Protein AF-A0A6I8MDJ9-F1 (afdb_monomer_lite)

Secondary structure (DSSP, 8-state):
-EEEEES-HHHHHHHHHHHHTTTTSEEEE-S--EE-SSTT-EEEEE-SGGGEEEE--

Structure (mmCIF, N/CA/C/O backbone):
data_AF-A0A6I8MDJ9-F1
#
_entry.id   AF-A0A6I8MDJ9-F1
#
loop_
_atom_site.group_PDB
_atom_site.id
_atom_site.type_symbol
_atom_site.label_atom_id
_atom_site.label_alt_id
_atom_site.label_comp_id
_atom_site.label_asym_id
_atom_site.label_entity_id
_atom_site.label_seq_id
_atom_site.pdbx_PDB_ins_code
_atom_site.Cartn_x
_atom_site.Cartn_y
_atom_site.Cartn_z
_atom_site.occupancy
_atom_site.B_iso_or_equiv
_atom_site.auth_seq_id
_atom_site.auth_comp_id
_atom_site.auth_asym_id
_atom_site.auth_atom_id
_atom_site.pdbx_PDB_model_num
ATOM 1 N N . MET A 1 1 ? 5.138 -10.916 -3.504 1.00 90.81 1 MET A N 1
ATOM 2 C CA . MET A 1 1 ? 5.270 -9.680 -2.702 1.00 90.81 1 MET A CA 1
ATOM 3 C C . MET A 1 1 ? 4.667 -8.517 -3.466 1.00 90.81 1 MET A C 1
ATOM 5 O O . MET A 1 1 ? 4.889 -8.422 -4.666 1.00 90.81 1 MET A O 1
ATOM 9 N N . PHE A 1 2 ? 3.914 -7.658 -2.786 1.00 93.94 2 PHE A N 1
ATOM 10 C CA . PHE A 1 2 ? 3.336 -6.452 -3.373 1.00 93.94 2 PHE A CA 1
ATOM 11 C C . PHE A 1 2 ? 4.026 -5.230 -2.774 1.00 93.94 2 PHE A C 1
ATOM 13 O O . PHE A 1 2 ? 4.109 -5.119 -1.552 1.00 93.94 2 PHE A O 1
ATOM 20 N N . THR A 1 3 ? 4.516 -4.333 -3.622 1.00 94.94 3 THR A N 1
ATOM 21 C CA . THR A 1 3 ? 5.204 -3.111 -3.196 1.00 94.94 3 THR A CA 1
ATOM 22 C C . THR A 1 3 ? 4.453 -1.896 -3.722 1.00 94.94 3 THR A C 1
ATOM 24 O O . THR A 1 3 ? 4.188 -1.776 -4.919 1.00 94.94 3 THR A O 1
ATOM 27 N N . LEU A 1 4 ? 4.108 -0.988 -2.814 1.00 94.88 4 LEU A N 1
ATOM 28 C CA . LEU A 1 4 ? 3.382 0.239 -3.120 1.00 94.88 4 LEU A CA 1
ATOM 29 C C . LEU A 1 4 ? 4.363 1.413 -3.121 1.00 94.88 4 LEU A C 1
ATOM 31 O O . LEU A 1 4 ? 5.023 1.663 -2.113 1.00 94.88 4 LEU A O 1
ATOM 35 N N . TYR A 1 5 ? 4.454 2.134 -4.237 1.00 94.31 5 TYR A N 1
ATOM 36 C CA . TYR A 1 5 ? 5.249 3.355 -4.340 1.00 94.31 5 TYR A CA 1
ATOM 37 C C . TYR A 1 5 ? 4.370 4.582 -4.125 1.00 94.31 5 TYR A C 1
ATOM 39 O O . TYR A 1 5 ? 3.340 4.738 -4.781 1.00 94.31 5 TYR A O 1
ATOM 47 N N . PHE A 1 6 ? 4.817 5.475 -3.249 1.00 93.50 6 PHE A N 1
ATOM 48 C CA . PHE A 1 6 ? 4.144 6.730 -2.935 1.00 93.50 6 PHE A CA 1
ATOM 49 C C . PHE A 1 6 ? 5.065 7.888 -3.305 1.00 93.50 6 PHE A C 1
ATOM 51 O O . PHE A 1 6 ? 6.251 7.860 -2.983 1.00 93.50 6 PHE A O 1
ATOM 58 N N . SER A 1 7 ? 4.527 8.898 -3.983 1.00 88.38 7 SER A N 1
ATOM 59 C CA . SER A 1 7 ? 5.229 10.167 -4.221 1.00 88.38 7 SER A CA 1
ATOM 60 C C . SER A 1 7 ? 4.996 11.192 -3.108 1.00 88.38 7 SER A C 1
ATOM 62 O O . SER A 1 7 ? 5.689 12.199 -3.058 1.00 88.38 7 SER A O 1
ATOM 64 N N . ASP A 1 8 ? 4.009 10.946 -2.247 1.00 90.44 8 ASP A N 1
ATOM 65 C CA . ASP A 1 8 ? 3.534 11.849 -1.201 1.00 90.44 8 ASP A CA 1
ATOM 66 C C . ASP A 1 8 ? 3.640 11.146 0.162 1.00 90.44 8 ASP A C 1
ATOM 68 O O . ASP A 1 8 ? 3.129 10.033 0.352 1.00 90.44 8 ASP A O 1
ATOM 72 N N . GLU A 1 9 ? 4.345 11.782 1.097 1.00 91.31 9 GLU A N 1
ATOM 73 C CA . GLU A 1 9 ? 4.625 11.226 2.420 1.00 91.31 9 GLU A CA 1
ATOM 74 C C . GLU A 1 9 ? 3.367 11.129 3.298 1.00 91.31 9 GLU A C 1
ATOM 76 O O . GLU A 1 9 ? 3.217 10.166 4.059 1.00 91.31 9 GLU A O 1
ATOM 81 N N . ASP A 1 10 ? 2.438 12.076 3.175 1.00 91.00 10 ASP A N 1
ATOM 82 C CA . ASP A 1 10 ? 1.202 12.089 3.955 1.00 91.00 10 ASP A CA 1
ATOM 83 C C . ASP A 1 10 ? 0.275 10.957 3.505 1.00 91.00 10 ASP A C 1
ATOM 85 O O . ASP A 1 10 ? -0.304 10.247 4.340 1.00 91.00 10 ASP A O 1
ATOM 89 N N . TYR A 1 11 ? 0.198 10.700 2.192 1.00 90.06 11 TYR A N 1
ATOM 90 C CA . TYR A 1 11 ? -0.502 9.520 1.681 1.00 90.06 11 TYR A CA 1
ATOM 91 C C . TYR A 1 11 ? 0.146 8.222 2.146 1.00 90.06 11 TYR A C 1
ATOM 93 O O . TYR A 1 11 ? -0.577 7.315 2.569 1.00 90.06 11 TYR A O 1
ATOM 101 N N . TYR A 1 12 ? 1.479 8.138 2.128 1.00 92.69 12 TYR A N 1
ATOM 102 C CA . TYR A 1 12 ? 2.190 6.972 2.644 1.00 92.69 12 TYR A CA 1
ATOM 103 C C . TYR A 1 12 ? 1.836 6.705 4.110 1.00 92.69 12 TYR A C 1
ATOM 105 O O . TYR A 1 12 ? 1.384 5.606 4.433 1.00 92.69 12 TYR A O 1
ATOM 113 N N . LYS A 1 13 ? 1.978 7.698 4.998 1.00 93.81 13 LYS A N 1
ATOM 114 C CA . LYS A 1 13 ? 1.705 7.539 6.439 1.00 93.81 13 LYS A CA 1
ATOM 115 C C . LYS A 1 13 ? 0.269 7.094 6.700 1.00 93.81 13 LYS A C 1
ATOM 117 O O . LYS A 1 13 ? 0.042 6.169 7.485 1.00 93.81 13 LYS A O 1
ATOM 122 N N . LYS A 1 14 ? -0.696 7.718 6.022 1.00 92.12 14 LYS A N 1
ATOM 123 C CA . LYS A 1 14 ? -2.122 7.428 6.202 1.00 92.12 14 LYS A CA 1
ATOM 124 C C . LYS A 1 14 ? -2.490 6.025 5.728 1.00 92.12 14 LYS A C 1
ATOM 126 O O . LYS A 1 14 ? -3.078 5.265 6.491 1.00 92.12 14 LYS A O 1
ATOM 131 N N . ILE A 1 15 ? -2.106 5.667 4.503 1.00 91.94 15 ILE A N 1
ATOM 132 C CA . ILE A 1 15 ? -2.423 4.359 3.912 1.00 91.94 15 ILE A CA 1
ATOM 133 C C . ILE A 1 15 ? -1.691 3.240 4.650 1.00 91.94 15 ILE A C 1
ATOM 135 O O . ILE A 1 15 ? -2.281 2.198 4.923 1.00 91.94 15 ILE A O 1
ATOM 139 N N . ARG A 1 16 ? -0.432 3.469 5.041 1.00 93.19 16 ARG A N 1
ATOM 140 C CA . ARG A 1 16 ? 0.329 2.540 5.877 1.00 93.19 16 ARG A CA 1
ATOM 141 C C . ARG A 1 16 ? -0.424 2.221 7.169 1.00 93.19 16 ARG A C 1
ATOM 143 O O . ARG A 1 16 ? -0.598 1.049 7.488 1.00 93.19 16 ARG A O 1
ATOM 150 N N . SER A 1 17 ? -0.871 3.246 7.895 1.00 94.00 17 SER A N 1
ATOM 151 C CA . SER A 1 17 ? -1.633 3.071 9.137 1.00 94.00 17 SER A CA 1
ATOM 152 C C . SER A 1 17 ? -2.959 2.338 8.897 1.00 94.00 17 SER A C 1
ATOM 154 O O . SER A 1 17 ? -3.264 1.379 9.600 1.00 94.00 17 SER A O 1
ATOM 156 N N . GLU A 1 18 ? -3.716 2.718 7.860 1.00 91.12 18 GLU A N 1
ATOM 157 C CA . GLU A 1 18 ? -4.977 2.053 7.494 1.00 91.12 18 GLU A CA 1
ATOM 158 C C . GLU A 1 18 ? -4.772 0.553 7.199 1.00 91.12 18 GLU A C 1
ATOM 160 O O . GLU A 1 18 ? -5.537 -0.269 7.698 1.00 91.12 18 GLU A O 1
ATOM 165 N N . ILE A 1 19 ? -3.713 0.179 6.473 1.00 91.69 19 ILE A N 1
ATOM 166 C CA . ILE A 1 19 ? -3.374 -1.223 6.176 1.00 91.69 19 ILE A CA 1
ATOM 167 C C . ILE A 1 19 ? -2.979 -1.991 7.442 1.00 91.69 19 ILE A C 1
ATOM 169 O O . ILE A 1 19 ? -3.541 -3.052 7.709 1.00 91.69 19 ILE A O 1
ATOM 173 N N . TYR A 1 20 ? -2.039 -1.470 8.239 1.00 92.75 20 TYR A N 1
ATOM 174 C CA . TYR A 1 20 ? -1.554 -2.181 9.430 1.00 92.75 20 TYR A CA 1
ATOM 175 C C . TYR A 1 20 ? -2.642 -2.364 10.495 1.00 92.75 20 TYR A C 1
ATOM 177 O O . TYR A 1 20 ? -2.656 -3.385 11.178 1.00 92.75 20 TYR A O 1
ATOM 185 N N . ASN A 1 21 ? -3.583 -1.424 10.598 1.00 94.75 21 ASN A N 1
ATOM 186 C CA . ASN A 1 21 ? -4.705 -1.513 11.536 1.00 94.75 21 ASN A CA 1
ATOM 187 C C . ASN A 1 21 ? -5.828 -2.456 11.073 1.00 94.75 21 ASN A C 1
ATOM 189 O O . ASN A 1 21 ? -6.750 -2.702 11.841 1.00 94.75 21 ASN A O 1
ATOM 193 N N . ASN A 1 22 ? -5.787 -2.952 9.832 1.00 94.12 22 ASN A N 1
ATOM 194 C CA . ASN A 1 22 ? -6.830 -3.801 9.251 1.00 94.12 22 ASN A CA 1
ATOM 195 C C . ASN A 1 22 ? -6.235 -5.049 8.571 1.00 94.12 22 ASN A C 1
ATOM 197 O O . ASN A 1 22 ? -6.785 -5.534 7.583 1.00 94.12 22 ASN A O 1
ATOM 201 N N . MET A 1 23 ? -5.099 -5.562 9.063 1.00 90.06 23 MET A N 1
ATOM 202 C CA . MET A 1 23 ? -4.406 -6.725 8.474 1.00 90.06 23 MET A CA 1
ATOM 203 C C . MET A 1 23 ? -5.236 -8.018 8.473 1.00 90.06 23 MET A C 1
ATOM 205 O O . MET A 1 23 ? -4.968 -8.930 7.696 1.00 90.06 23 MET A O 1
ATOM 209 N N . ASP A 1 24 ? -6.223 -8.114 9.355 1.00 94.88 24 ASP A N 1
ATOM 210 C CA . ASP A 1 24 ? -7.192 -9.204 9.467 1.00 94.88 24 ASP A CA 1
ATOM 211 C C . ASP A 1 24 ? -8.264 -9.175 8.357 1.00 94.88 24 ASP A C 1
ATOM 213 O O . ASP A 1 24 ? -8.833 -10.214 7.990 1.00 94.88 24 ASP A O 1
ATOM 217 N N . ASN A 1 25 ? -8.488 -7.997 7.775 1.00 94.50 25 ASN A N 1
ATOM 218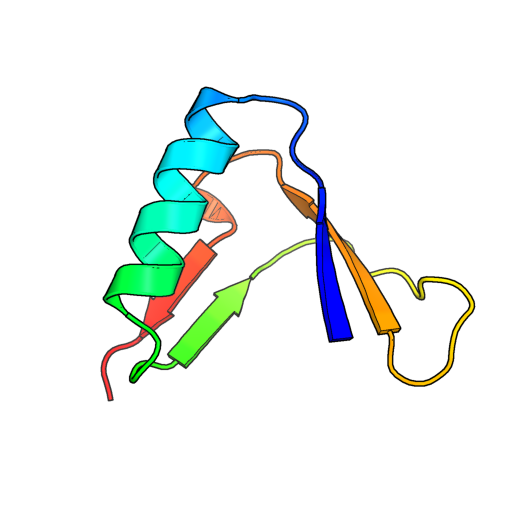 C CA . ASN A 1 25 ? -9.505 -7.719 6.770 1.00 94.50 25 ASN A CA 1
ATOM 219 C C . ASN A 1 25 ? -8.966 -7.868 5.338 1.00 94.50 25 ASN A C 1
ATOM 221 O O . ASN A 1 25 ? -7.769 -8.032 5.101 1.00 94.50 25 ASN A O 1
ATOM 225 N N . ILE A 1 26 ? -9.863 -7.846 4.350 1.00 93.88 26 ILE A N 1
ATOM 226 C CA . ILE A 1 26 ? -9.465 -7.891 2.939 1.00 93.88 26 ILE A CA 1
ATOM 227 C C . ILE A 1 26 ? -9.038 -6.485 2.510 1.00 93.88 26 ILE A C 1
ATOM 229 O O . ILE A 1 26 ? -9.807 -5.531 2.622 1.00 93.88 26 ILE A O 1
ATOM 233 N N . ILE A 1 27 ? -7.822 -6.367 1.977 1.00 93.62 27 ILE A N 1
ATOM 234 C CA . ILE A 1 27 ? -7.266 -5.110 1.469 1.00 93.62 27 ILE A CA 1
ATOM 235 C C . ILE A 1 27 ? -7.229 -5.175 -0.058 1.00 93.62 27 ILE A C 1
ATOM 237 O O . ILE A 1 27 ? -6.576 -6.043 -0.636 1.00 93.62 27 ILE A O 1
ATOM 241 N N . ILE A 1 28 ? -7.906 -4.234 -0.711 1.00 93.38 28 ILE A N 1
ATOM 242 C CA . ILE A 1 28 ? -7.883 -4.063 -2.164 1.00 93.38 28 ILE A CA 1
ATOM 243 C C . ILE A 1 28 ? -7.066 -2.820 -2.488 1.00 93.38 28 ILE A C 1
ATOM 245 O O . ILE A 1 28 ? -7.343 -1.734 -1.977 1.00 93.38 28 ILE A O 1
ATOM 249 N N . VAL A 1 29 ? -6.082 -2.977 -3.374 1.00 93.94 29 VAL A N 1
ATOM 250 C CA . VAL A 1 29 ? -5.284 -1.867 -3.896 1.00 93.94 29 VAL A CA 1
ATOM 251 C C . VAL A 1 29 ? -5.407 -1.818 -5.418 1.00 93.94 29 VAL A C 1
ATOM 253 O O . VAL A 1 29 ? -4.943 -2.710 -6.131 1.00 93.94 29 VAL A O 1
ATOM 256 N N . ALA A 1 30 ? -6.055 -0.767 -5.914 1.00 94.19 30 ALA A N 1
ATOM 257 C CA . ALA A 1 30 ? -6.263 -0.503 -7.328 1.00 94.19 30 ALA A CA 1
ATOM 258 C C . ALA A 1 30 ? -5.112 0.330 -7.906 1.00 94.19 30 ALA A C 1
ATOM 260 O O . ALA A 1 30 ? -4.692 1.338 -7.336 1.00 94.19 30 ALA A O 1
ATOM 261 N N . GLY A 1 31 ? -4.621 -0.056 -9.077 1.00 93.44 31 GLY A N 1
ATOM 262 C CA . GLY A 1 31 ? -3.588 0.686 -9.787 1.00 93.44 31 GLY A CA 1
ATOM 263 C C . GLY A 1 31 ? -3.040 -0.098 -10.969 1.00 93.44 31 GLY A C 1
ATOM 264 O O . GLY A 1 31 ? -3.430 -1.239 -11.212 1.00 93.44 31 GLY A O 1
ATOM 265 N N . GLU A 1 32 ? -2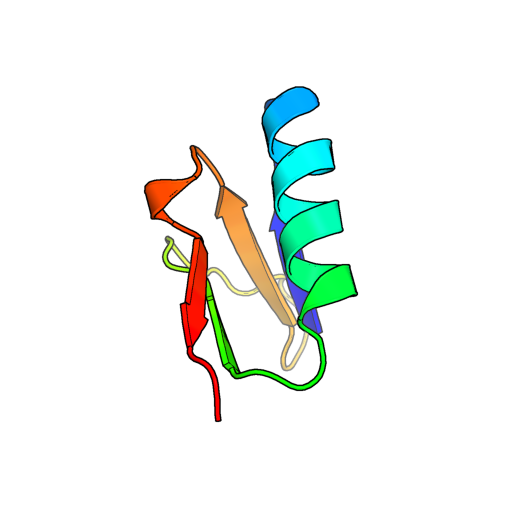.112 0.521 -11.691 1.00 95.19 32 GLU A N 1
ATOM 266 C CA . GLU A 1 32 ? -1.386 -0.130 -12.778 1.00 95.19 32 GLU A CA 1
ATOM 267 C C . GLU A 1 32 ? -0.316 -1.060 -12.187 1.00 95.19 32 GLU A C 1
ATOM 269 O O . GLU A 1 32 ? 0.802 -0.643 -11.876 1.00 95.19 32 GLU A O 1
ATOM 274 N N . TRP A 1 33 ? -0.681 -2.324 -11.978 1.00 96.00 33 TRP A N 1
ATOM 275 C CA . TRP A 1 33 ? 0.236 -3.339 -11.472 1.00 96.00 33 TRP A CA 1
ATOM 276 C C . TRP A 1 33 ? 1.236 -3.757 -12.547 1.00 96.00 33 TRP A C 1
ATOM 278 O O . 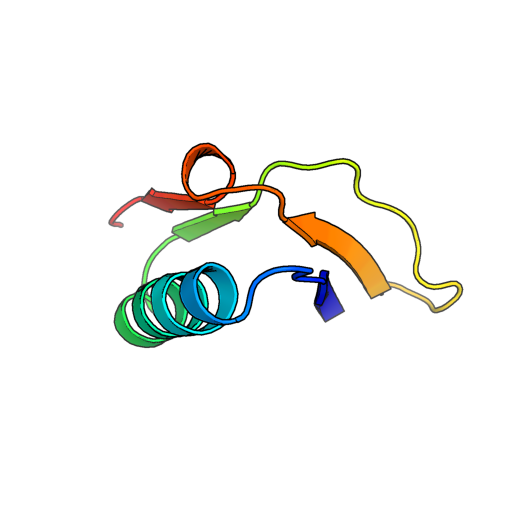TRP A 1 33 ? 0.859 -4.240 -13.613 1.00 96.00 33 TRP A O 1
ATOM 288 N N . LYS A 1 34 ? 2.524 -3.608 -12.240 1.00 96.75 34 LYS A N 1
ATOM 289 C CA . LYS A 1 34 ? 3.633 -4.052 -13.090 1.00 96.75 34 LYS A CA 1
ATOM 290 C C . LYS A 1 34 ? 4.425 -5.133 -12.377 1.00 96.75 34 LYS A C 1
ATOM 292 O O . LYS A 1 34 ? 4.536 -5.123 -11.151 1.00 96.75 34 LYS A O 1
ATOM 297 N N . SER A 1 35 ? 4.992 -6.056 -13.146 1.00 95.25 35 SER A N 1
ATOM 298 C CA . SER A 1 35 ? 6.009 -6.967 -12.618 1.00 95.25 35 SER A CA 1
ATOM 299 C C . SER A 1 35 ? 7.200 -6.155 -12.109 1.00 95.25 35 SER A C 1
ATOM 301 O O . SER A 1 35 ? 7.605 -5.186 -12.754 1.00 95.25 35 SER A O 1
ATOM 303 N N . SER A 1 36 ? 7.775 -6.550 -10.973 1.00 94.12 36 SER A N 1
ATOM 304 C CA . SER A 1 36 ? 9.026 -5.950 -10.491 1.00 94.12 36 SER A CA 1
ATOM 305 C C . SER A 1 36 ? 10.272 -6.524 -11.183 1.00 94.12 36 SER A C 1
ATOM 307 O O . SER A 1 36 ? 11.382 -6.168 -10.804 1.00 94.12 36 SER A O 1
ATOM 309 N N . GLY A 1 37 ? 10.105 -7.450 -12.136 1.00 93.62 37 GLY A N 1
ATOM 310 C CA . GLY A 1 37 ? 11.197 -8.216 -12.751 1.00 93.62 37 GLY A CA 1
ATOM 311 C C . GLY A 1 37 ? 11.569 -9.496 -11.993 1.00 93.62 37 GLY A C 1
ATOM 312 O O . GLY A 1 37 ? 12.357 -10.291 -12.492 1.00 93.62 37 GLY A O 1
ATOM 313 N N . GLU A 1 38 ? 10.969 -9.734 -10.826 1.00 95.31 38 GLU A N 1
ATOM 314 C CA . GLU A 1 38 ? 11.163 -10.945 -10.028 1.00 95.31 38 GLU A CA 1
ATOM 315 C C . GLU A 1 38 ? 9.889 -11.798 -9.982 1.00 95.31 38 GLU A C 1
ATOM 317 O O . GLU A 1 38 ? 8.766 -11.291 -10.065 1.00 95.31 38 GLU A O 1
ATOM 322 N N . TYR A 1 39 ? 10.060 -13.110 -9.805 1.00 94.56 39 TYR A N 1
ATOM 323 C CA . TYR A 1 39 ? 8.943 -14.049 -9.728 1.00 94.56 39 TYR A CA 1
ATOM 324 C C . TYR A 1 39 ? 7.974 -13.691 -8.589 1.00 94.56 39 TYR A C 1
ATOM 326 O O . TYR A 1 39 ? 8.382 -13.490 -7.444 1.00 94.56 39 TYR A O 1
ATOM 334 N N . ASN A 1 40 ? 6.674 -13.631 -8.902 1.00 93.69 40 ASN A N 1
ATOM 335 C CA . ASN A 1 40 ? 5.593 -13.309 -7.962 1.00 93.69 40 ASN A CA 1
ATOM 336 C C . ASN A 1 40 ? 5.786 -11.996 -7.181 1.00 93.69 40 ASN A C 1
ATOM 338 O O . ASN A 1 40 ? 5.332 -11.867 -6.035 1.00 93.69 40 ASN A O 1
ATOM 342 N N . LYS A 1 41 ? 6.445 -11.001 -7.782 1.00 96.62 41 LYS A N 1
ATOM 343 C CA . LYS A 1 41 ? 6.572 -9.660 -7.212 1.00 96.62 41 LYS A CA 1
ATOM 344 C C . LYS A 1 41 ? 5.946 -8.610 -8.126 1.00 96.62 41 LYS A C 1
ATOM 346 O O . LY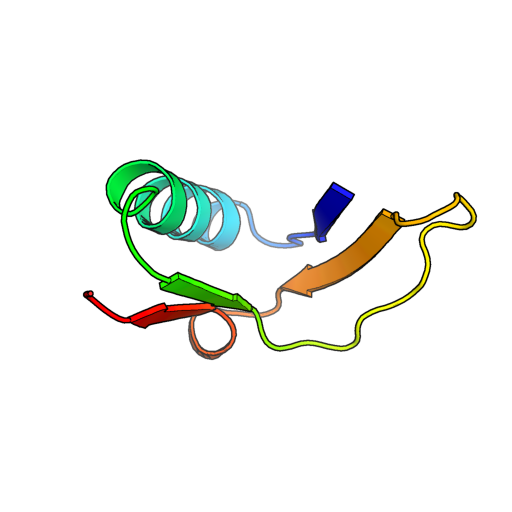S A 1 41 ? 6.246 -8.538 -9.316 1.00 96.62 41 LYS A O 1
ATOM 351 N N . PHE A 1 42 ? 5.078 -7.786 -7.545 1.00 96.38 42 PHE A N 1
ATOM 352 C CA . PHE A 1 42 ? 4.314 -6.774 -8.267 1.00 96.38 42 PHE A CA 1
ATOM 353 C C . PHE A 1 42 ? 4.443 -5.416 -7.592 1.00 96.38 42 PHE A C 1
ATOM 355 O O . PHE A 1 42 ? 4.434 -5.309 -6.363 1.00 96.38 42 PHE A O 1
ATOM 362 N N . ILE A 1 43 ? 4.552 -4.379 -8.412 1.00 97.25 43 ILE A N 1
ATOM 363 C CA . ILE A 1 43 ? 4.700 -2.991 -7.988 1.00 97.25 43 ILE A CA 1
ATOM 364 C C . ILE A 1 43 ? 3.568 -2.148 -8.572 1.00 97.25 43 ILE A C 1
ATOM 366 O O . ILE A 1 43 ? 3.110 -2.397 -9.686 1.00 97.25 43 ILE A O 1
ATOM 370 N N . THR A 1 44 ? 3.128 -1.136 -7.835 1.00 96.38 44 THR A N 1
ATOM 371 C CA . THR A 1 44 ? 2.181 -0.133 -8.339 1.00 96.38 44 THR A CA 1
ATOM 372 C C . THR A 1 44 ? 2.454 1.229 -7.711 1.00 96.38 44 THR A C 1
ATOM 374 O O . THR A 1 44 ? 3.061 1.317 -6.639 1.00 96.38 44 THR A O 1
ATOM 377 N N . LYS A 1 45 ? 2.026 2.297 -8.385 1.00 95.25 45 LYS A N 1
ATOM 378 C CA . LYS A 1 45 ? 2.099 3.669 -7.872 1.00 95.25 45 LYS A CA 1
ATOM 379 C C . LYS A 1 45 ? 0.757 4.076 -7.275 1.00 95.25 45 LYS A C 1
ATOM 381 O O . LYS A 1 45 ? -0.299 3.876 -7.878 1.00 95.25 45 LYS A O 1
ATOM 386 N N . ILE A 1 46 ? 0.816 4.682 -6.096 1.00 93.31 46 ILE A N 1
ATOM 387 C CA . ILE A 1 46 ? -0.343 5.232 -5.407 1.00 93.31 46 ILE A CA 1
ATOM 388 C C . ILE A 1 46 ? -0.333 6.748 -5.554 1.00 93.31 46 ILE A C 1
ATOM 390 O O . ILE A 1 46 ? 0.597 7.433 -5.135 1.00 93.31 46 ILE A O 1
ATOM 394 N N . HIS A 1 47 ? -1.403 7.252 -6.149 1.00 89.25 47 HIS A N 1
ATOM 395 C CA . HIS A 1 47 ? -1.662 8.660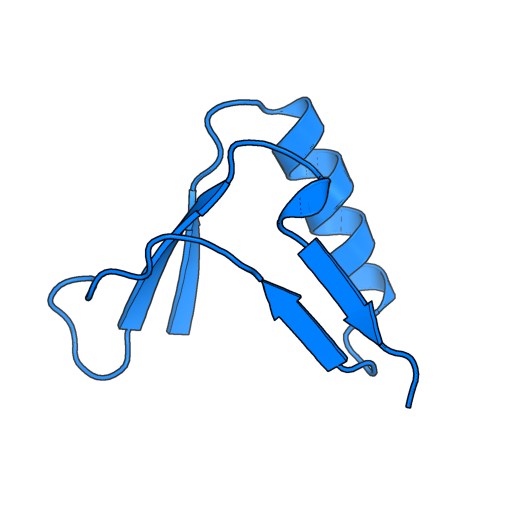 -6.414 1.00 89.25 47 HIS A CA 1
ATOM 396 C C . HIS A 1 47 ? -2.694 9.253 -5.446 1.00 89.25 47 HIS A C 1
ATOM 398 O O . HIS A 1 47 ? -2.823 10.470 -5.363 1.00 89.25 47 HIS A O 1
ATOM 404 N N . GLY A 1 48 ? -3.429 8.424 -4.696 1.00 85.19 48 GLY A N 1
ATOM 405 C CA . GLY A 1 48 ? -4.318 8.920 -3.651 1.00 85.19 48 GLY A CA 1
ATOM 406 C C . GLY A 1 48 ? -5.166 7.851 -2.968 1.00 85.19 48 GLY A C 1
ATOM 407 O O . GLY A 1 48 ? -5.150 6.673 -3.321 1.00 85.19 48 GLY A O 1
ATOM 408 N N . LYS A 1 49 ? -5.964 8.291 -1.986 1.00 83.44 49 LYS A N 1
ATOM 409 C CA . LYS A 1 49 ? -6.734 7.407 -1.093 1.00 83.44 49 LYS A CA 1
ATOM 410 C C . LYS A 1 49 ? -7.762 6.521 -1.810 1.00 83.44 49 LYS A C 1
ATOM 412 O O . LYS A 1 49 ? -8.012 5.410 -1.364 1.00 83.44 49 LYS A O 1
ATOM 417 N N . LYS A 1 50 ? -8.337 6.973 -2.931 1.00 88.31 50 LYS A N 1
ATOM 418 C CA . LYS A 1 50 ? -9.363 6.213 -3.680 1.00 88.31 50 LYS A CA 1
ATOM 419 C C . LYS A 1 50 ? -8.855 4.873 -4.233 1.00 88.31 50 LYS A C 1
ATOM 421 O O . LYS A 1 50 ? -9.663 4.047 -4.633 1.00 88.31 50 LYS A O 1
ATOM 426 N N . GLN A 1 51 ? -7.539 4.668 -4.266 1.00 92.12 51 GLN A N 1
ATOM 427 C CA . GLN A 1 51 ? -6.922 3.426 -4.723 1.00 92.12 51 GLN A CA 1
ATOM 428 C C . GLN A 1 51 ? -6.875 2.330 -3.656 1.00 92.12 51 GLN A C 1
ATOM 430 O O . GLN A 1 51 ? -6.554 1.200 -4.000 1.00 92.12 51 GLN A O 1
ATOM 435 N N . VAL A 1 52 ? -7.174 2.627 -2.389 1.00 92.50 52 VAL A N 1
ATOM 436 C CA . VAL A 1 52 ? -7.119 1.643 -1.302 1.00 92.50 52 VAL A CA 1
ATOM 437 C C . VAL A 1 52 ? -8.503 1.485 -0.691 1.00 92.50 52 VAL A C 1
ATOM 439 O O . VAL A 1 52 ? -9.121 2.464 -0.274 1.00 92.50 52 VAL A O 1
ATOM 442 N N . ALA A 1 53 ? -8.985 0.247 -0.634 1.00 93.25 53 ALA A N 1
ATOM 443 C CA . ALA A 1 53 ? -10.242 -0.112 0.004 1.00 93.25 53 ALA A CA 1
ATOM 444 C C . ALA A 1 53 ? -10.026 -1.259 0.994 1.00 93.25 53 ALA A C 1
ATOM 446 O O . ALA A 1 53 ? -9.266 -2.191 0.733 1.00 93.25 53 ALA A O 1
ATOM 447 N N . ILE A 1 54 ? -10.717 -1.182 2.128 1.00 93.19 54 ILE A N 1
ATOM 448 C CA . ILE A 1 54 ? -10.696 -2.199 3.178 1.00 93.19 54 ILE A CA 1
ATOM 449 C C . ILE A 1 54 ? -12.101 -2.777 3.264 1.00 93.19 54 ILE A C 1
ATOM 451 O O . ILE A 1 54 ? -13.062 -2.045 3.502 1.00 93.19 54 ILE A O 1
ATOM 455 N N . ILE A 1 55 ? -12.214 -4.085 3.062 1.00 94.00 55 ILE A N 1
ATOM 456 C CA . ILE A 1 55 ? -13.462 -4.831 3.185 1.00 94.00 55 ILE A CA 1
ATOM 457 C C . ILE A 1 55 ? -13.378 -5.656 4.462 1.00 94.00 55 ILE A C 1
ATOM 459 O O . ILE A 1 55 ? -12.506 -6.518 4.599 1.00 94.00 55 ILE A O 1
ATOM 463 N N . LYS A 1 56 ? -14.290 -5.372 5.393 1.00 90.00 56 LYS A N 1
ATOM 464 C CA . LYS A 1 56 ? -14.414 -6.132 6.636 1.00 90.00 56 LYS A 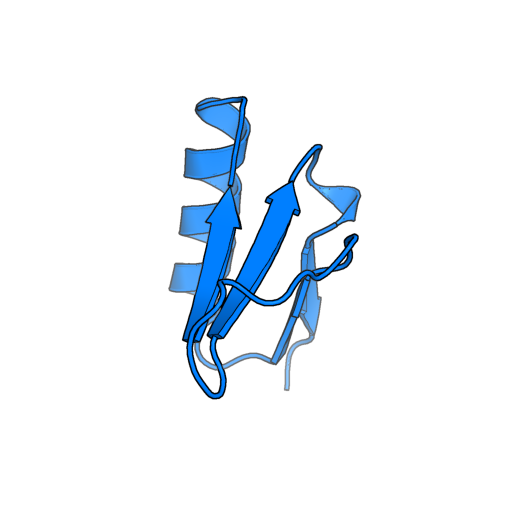CA 1
ATOM 465 C C . LYS A 1 56 ? -14.921 -7.536 6.325 1.00 90.00 56 LYS A C 1
ATOM 467 O O . LYS A 1 56 ? -15.832 -7.674 5.508 1.00 90.00 56 LYS A O 1
ATOM 472 N N . LYS A 1 57 ? -14.289 -8.540 6.928 1.00 76.00 57 LYS A N 1
ATOM 473 C CA . LYS A 1 57 ? -14.766 -9.926 6.860 1.00 76.00 57 LYS A CA 1
ATOM 474 C C . LYS A 1 57 ? -16.002 -10.134 7.724 1.00 76.00 57 LYS A C 1
ATOM 476 O O . LYS A 1 57 ? -16.153 -9.391 8.720 1.00 76.00 57 LYS A O 1
#

Organism: NCBI:txid1130046

Foldseek 3Di:
DEEEDEPDVVQVVVVVVVCVVQVVWDKAFDADWDAPPDPPYIYGYDPHDVRIDTHGD

Sequence (57 aa):
MFTLYFSDEDYYKKIRSEIYNNMDNIIIVAGEWKSSGEYNKFITKIHGKKQVAIIKK

Radius of gyration: 11.59 Å; chains: 1; bounding box: 26×26×25 Å

pLDDT: mean 92.71, std 3.44, range [76.0, 97.25]